Protein AF-A0A923CUV7-F1 (afdb_monomer_lite)

Secondary structure (DSSP, 8-state):
--------HHHHHT-------TTSSS---SS-EEEEE--SSGGGS-HHHHHHHHHHHHHHEEEEEEEE--TT----TTT--SEEEETTEEE----

Structure (mmCIF, N/CA/C/O backbone):
data_AF-A0A923CUV7-F1
#
_entry.id   AF-A0A923CUV7-F1
#
loop_
_atom_site.group_PDB
_atom_site.id
_atom_site.type_symbol
_atom_site.label_atom_id
_atom_site.label_alt_id
_atom_site.label_comp_id
_atom_site.label_asym_id
_atom_site.label_entity_id
_atom_site.label_seq_id
_atom_site.pdbx_PDB_ins_code
_atom_site.Cartn_x
_atom_site.Cartn_y
_atom_site.Cartn_z
_atom_site.occupancy
_atom_site.B_iso_or_equiv
_atom_site.auth_seq_id
_atom_site.auth_comp_id
_atom_site.auth_asym_id
_atom_site.auth_atom_id
_atom_site.pdbx_PDB_model_num
ATOM 1 N N . GLN A 1 1 ? -17.829 30.585 17.420 1.00 51.28 1 GLN A N 1
ATOM 2 C CA . GLN A 1 1 ? -17.185 29.559 18.268 1.00 51.28 1 GLN A CA 1
ATOM 3 C C . GLN A 1 1 ? -17.859 28.237 17.949 1.00 51.28 1 GLN A C 1
ATOM 5 O O . GLN A 1 1 ? -19.054 28.152 18.201 1.00 51.28 1 GLN A O 1
ATOM 10 N N . GLY A 1 2 ? -17.150 27.269 17.354 1.00 62.84 2 GLY A N 1
ATOM 11 C CA . GLY A 1 2 ? -17.714 25.929 17.130 1.00 62.84 2 GLY A CA 1
ATOM 12 C C . GLY A 1 2 ? -17.212 25.125 15.923 1.00 62.84 2 GLY A C 1
ATOM 13 O O . GLY A 1 2 ? -18.011 24.377 15.381 1.00 62.84 2 GLY A O 1
ATOM 14 N N . ASP A 1 3 ? -15.944 25.235 15.509 1.00 80.12 3 ASP A N 1
ATOM 15 C CA . ASP A 1 3 ? -15.428 24.504 14.330 1.00 80.12 3 ASP A CA 1
ATOM 16 C C . ASP A 1 3 ? -14.434 23.383 14.682 1.00 80.12 3 ASP A C 1
ATOM 18 O O . ASP A 1 3 ? -13.557 23.041 13.889 1.00 80.12 3 ASP A O 1
ATOM 22 N N . GLU A 1 4 ? -14.546 22.792 15.872 1.00 88.88 4 GLU A N 1
ATOM 23 C CA . GLU A 1 4 ? -13.733 21.626 16.227 1.00 88.88 4 GLU A CA 1
ATOM 24 C C . GLU A 1 4 ? -14.531 20.338 16.049 1.00 88.88 4 GLU A C 1
ATOM 26 O O . GLU A 1 4 ? -15.559 20.110 16.686 1.00 88.88 4 GLU A O 1
ATOM 31 N N . TRP A 1 5 ? -14.022 19.480 15.170 1.00 92.69 5 TRP A N 1
ATOM 32 C CA . TRP A 1 5 ? -14.573 18.162 14.900 1.00 92.69 5 TRP A CA 1
ATOM 33 C C . TRP A 1 5 ? -13.643 17.099 15.460 1.00 92.69 5 TRP A C 1
ATOM 35 O O . TRP A 1 5 ? -12.422 17.180 15.328 1.00 92.69 5 TRP A O 1
ATOM 45 N N . VAL A 1 6 ? -14.230 16.050 16.026 1.00 95.50 6 VAL A N 1
ATOM 46 C CA . VAL A 1 6 ? -13.494 14.868 16.460 1.00 95.50 6 VAL A CA 1
ATOM 47 C C . VAL A 1 6 ? -14.062 13.632 15.776 1.00 95.50 6 VAL A C 1
ATOM 49 O O . VAL A 1 6 ? -15.273 13.477 15.623 1.00 95.50 6 VAL A O 1
ATOM 52 N N . VAL A 1 7 ? -13.178 12.727 15.359 1.00 96.38 7 VAL A N 1
ATOM 53 C CA . VAL A 1 7 ? -13.584 11.419 14.832 1.00 96.38 7 VAL A CA 1
ATOM 54 C C . VAL A 1 7 ? -14.283 10.623 15.939 1.00 96.38 7 VAL A C 1
ATOM 56 O O . VAL A 1 7 ? -13.831 10.624 17.084 1.00 96.38 7 VAL A O 1
ATOM 59 N N . SER A 1 8 ? -15.362 9.911 15.604 1.00 97.69 8 SER A N 1
ATOM 60 C CA . SER A 1 8 ? -16.080 9.056 16.559 1.00 97.69 8 SER A CA 1
ATOM 61 C C . SER A 1 8 ? -15.178 7.960 17.132 1.00 97.69 8 SER A C 1
ATOM 63 O O . SER A 1 8 ? -14.404 7.352 16.386 1.00 97.69 8 SER A O 1
ATOM 65 N N . ASP A 1 9 ? -15.352 7.618 18.406 1.00 97.62 9 ASP A N 1
ATOM 66 C CA . ASP A 1 9 ? -14.540 6.578 19.050 1.00 97.62 9 ASP A CA 1
ATOM 67 C C . ASP A 1 9 ? -14.737 5.196 18.420 1.00 97.62 9 ASP A C 1
ATOM 69 O O . ASP A 1 9 ? -13.778 4.437 18.309 1.00 97.62 9 ASP A O 1
ATOM 73 N N . ARG A 1 10 ? -15.933 4.913 17.879 1.00 98.19 10 ARG A N 1
ATOM 74 C CA . ARG A 1 10 ? -16.185 3.704 17.081 1.00 98.19 10 ARG A CA 1
ATOM 75 C C . ARG A 1 10 ? -15.167 3.550 15.948 1.00 98.19 10 ARG A C 1
ATOM 77 O O . ARG A 1 10 ? -14.588 2.488 15.808 1.00 98.19 10 ARG A O 1
ATOM 84 N N . LEU A 1 11 ? -14.930 4.607 15.167 1.00 97.50 11 LEU A N 1
ATOM 85 C CA . LEU A 1 11 ? -13.962 4.573 14.063 1.00 97.50 11 LEU A CA 1
ATOM 86 C C . LEU A 1 11 ? -12.517 4.519 14.560 1.00 97.50 11 LEU A C 1
ATOM 88 O O . LEU A 1 11 ? -11.704 3.813 13.974 1.00 97.50 11 LEU A O 1
ATOM 92 N N . LYS A 1 12 ? -12.186 5.242 15.637 1.00 97.19 12 LYS A N 1
ATOM 93 C CA . LYS A 1 12 ? -10.833 5.203 16.212 1.00 97.19 12 LYS A CA 1
ATOM 94 C C . LYS A 1 12 ? -10.459 3.794 16.678 1.00 97.19 12 LYS A C 1
ATOM 96 O O . LYS A 1 12 ? -9.322 3.389 16.476 1.00 97.19 12 LYS A O 1
ATOM 101 N N . ASN A 1 13 ? -11.407 3.051 17.249 1.00 97.62 13 ASN A N 1
ATOM 102 C CA . ASN A 1 13 ? -11.178 1.695 17.753 1.00 97.62 13 ASN A CA 1
ATOM 103 C C . ASN A 1 13 ? -10.902 0.665 16.642 1.00 97.62 13 ASN A C 1
ATOM 105 O O . ASN A 1 13 ? -10.258 -0.345 16.910 1.00 97.62 13 ASN A O 1
ATOM 109 N N . GLU A 1 14 ? -11.310 0.941 15.400 1.00 97.81 14 GLU A N 1
ATOM 110 C CA . GLU A 1 14 ? -10.975 0.116 14.228 1.00 97.81 14 GLU A CA 1
ATOM 111 C C . GLU A 1 14 ? -9.564 0.406 13.677 1.00 97.81 14 GLU A C 1
ATOM 113 O O . GLU A 1 14 ? -9.076 -0.292 12.788 1.00 97.81 14 GLU A O 1
ATOM 118 N N . ILE A 1 15 ? -8.879 1.443 14.182 1.00 96.31 15 ILE A N 1
ATOM 119 C CA . ILE A 1 15 ? -7.594 1.913 13.655 1.00 96.31 15 ILE A CA 1
ATOM 120 C C . ILE A 1 15 ? -6.489 1.676 14.680 1.00 96.31 15 ILE A C 1
ATOM 122 O O . ILE A 1 15 ? -6.462 2.247 15.767 1.00 96.31 15 ILE A O 1
ATOM 126 N N . THR A 1 16 ? -5.489 0.886 14.295 1.00 95.56 16 THR A N 1
ATOM 127 C CA . THR A 1 16 ? -4.267 0.724 15.089 1.00 95.56 16 THR A CA 1
ATOM 128 C C . THR A 1 16 ? -3.135 1.561 14.502 1.00 95.56 16 THR A C 1
ATOM 130 O O . THR A 1 16 ? -2.624 1.261 13.424 1.00 95.56 16 THR A O 1
ATOM 133 N N . PHE A 1 17 ? -2.673 2.565 15.248 1.00 96.31 17 PHE A N 1
ATOM 134 C CA . PHE A 1 17 ? -1.484 3.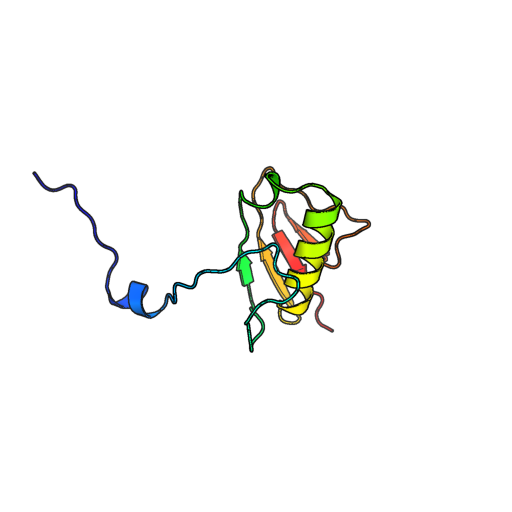337 14.888 1.00 96.31 17 PHE A CA 1
ATOM 135 C C . PHE A 1 17 ? -0.207 2.645 15.377 1.00 96.31 17 PHE A C 1
ATOM 137 O O . PHE A 1 17 ? -0.078 2.252 16.543 1.00 96.31 17 PHE A O 1
ATOM 144 N N . ARG A 1 18 ? 0.768 2.505 14.476 1.00 94.88 18 ARG A N 1
ATOM 145 C CA . ARG A 1 18 ? 2.104 1.970 14.763 1.00 94.88 18 ARG A CA 1
ATOM 146 C C . ARG A 1 18 ? 3.154 2.777 14.017 1.00 94.88 18 ARG A C 1
ATOM 148 O O . ARG A 1 18 ? 2.931 3.211 12.891 1.00 94.88 18 ARG A O 1
ATOM 155 N N . ARG A 1 19 ? 4.327 2.927 14.633 1.00 95.12 19 ARG A N 1
ATOM 156 C CA . ARG A 1 19 ? 5.500 3.483 13.960 1.00 95.12 19 ARG A CA 1
ATOM 157 C C . ARG A 1 19 ? 6.142 2.400 13.097 1.00 95.12 19 ARG A C 1
ATOM 159 O O . ARG A 1 19 ? 6.505 1.346 13.613 1.00 95.12 19 ARG A O 1
ATOM 166 N N . LEU A 1 20 ? 6.323 2.688 11.815 1.00 95.00 20 LEU A N 1
ATOM 167 C CA . LEU A 1 20 ? 6.997 1.815 10.860 1.00 95.00 20 LEU A CA 1
ATOM 168 C C . LEU A 1 20 ? 7.925 2.650 9.981 1.00 95.00 20 LEU A C 1
ATOM 170 O O . LEU A 1 20 ? 7.499 3.662 9.432 1.00 95.00 20 LEU A O 1
ATOM 174 N N . ASN A 1 21 ? 9.172 2.209 9.821 1.00 95.50 21 ASN A N 1
ATOM 175 C CA . ASN A 1 21 ? 10.057 2.740 8.792 1.00 95.50 21 ASN A CA 1
ATOM 176 C C . ASN A 1 21 ? 9.953 1.853 7.544 1.00 95.50 21 ASN A C 1
ATOM 178 O O . ASN A 1 21 ? 10.266 0.663 7.602 1.00 95.50 21 ASN A O 1
ATOM 182 N N . LEU A 1 22 ? 9.528 2.431 6.418 1.00 96.12 22 LEU A N 1
ATOM 183 C CA . LEU A 1 22 ? 9.364 1.719 5.144 1.00 96.12 22 LEU A CA 1
ATOM 184 C C . LEU A 1 22 ? 10.694 1.208 4.566 1.00 96.12 22 LEU A C 1
ATOM 186 O O . LEU A 1 22 ? 10.691 0.284 3.751 1.00 96.12 22 LEU A O 1
ATOM 190 N N . MET A 1 23 ? 11.820 1.764 5.021 1.00 93.62 23 MET A N 1
ATOM 191 C CA . MET A 1 23 ? 13.173 1.358 4.629 1.00 93.62 23 MET A CA 1
ATOM 192 C C . MET A 1 23 ? 13.668 0.106 5.353 1.00 93.62 23 MET A C 1
ATOM 194 O O . MET A 1 23 ? 14.691 -0.458 4.968 1.00 93.62 23 MET A O 1
ATOM 198 N N . ASN A 1 24 ? 12.960 -0.357 6.387 1.00 94.31 24 ASN A N 1
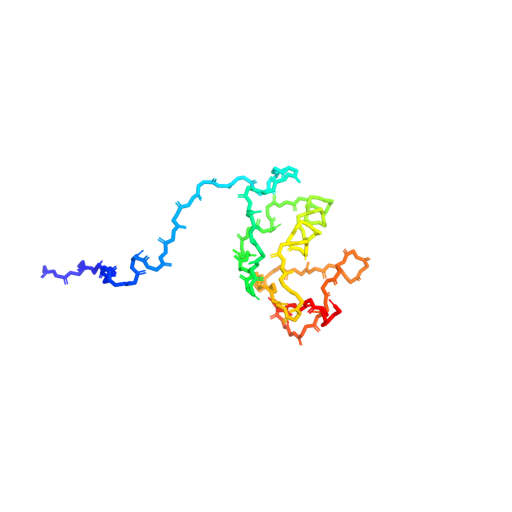ATOM 199 C CA . ASN A 1 24 ? 13.334 -1.587 7.069 1.00 94.31 24 ASN A CA 1
ATOM 200 C C . ASN A 1 24 ? 13.248 -2.778 6.103 1.00 94.31 24 ASN A C 1
ATOM 202 O O . ASN A 1 24 ? 12.286 -2.919 5.344 1.00 94.31 24 ASN A O 1
ATOM 206 N N . GLN A 1 25 ? 14.247 -3.664 6.165 1.00 90.12 25 GLN A N 1
ATOM 207 C CA . GLN A 1 25 ? 14.309 -4.856 5.312 1.00 90.12 25 GLN A CA 1
ATOM 208 C C . GLN A 1 25 ? 13.157 -5.835 5.584 1.00 90.12 25 GLN A C 1
ATOM 210 O O . GLN A 1 25 ? 12.715 -6.539 4.675 1.00 90.12 25 GLN A O 1
ATOM 215 N N . SER A 1 26 ? 12.645 -5.852 6.815 1.00 91.25 26 SER A N 1
ATOM 216 C CA . SER A 1 26 ? 11.487 -6.638 7.227 1.00 91.25 26 SER A CA 1
ATOM 217 C C . SER A 1 26 ? 10.431 -5.749 7.877 1.00 91.25 26 SER A C 1
ATOM 219 O O . SER A 1 26 ? 10.737 -4.783 8.584 1.00 91.25 26 SER A O 1
ATOM 221 N N . PHE A 1 27 ? 9.164 -6.083 7.634 1.00 94.56 27 PHE A N 1
ATOM 222 C CA . PHE A 1 27 ? 8.044 -5.460 8.325 1.00 94.56 27 PHE A CA 1
ATOM 223 C C . PHE A 1 27 ? 7.578 -6.358 9.474 1.00 94.56 27 PHE A C 1
ATOM 225 O O . PHE A 1 27 ? 7.544 -7.578 9.318 1.00 94.56 27 PHE A O 1
ATOM 232 N N . PRO A 1 28 ? 7.194 -5.789 10.628 1.00 92.81 28 PRO A N 1
ATOM 233 C CA . PRO A 1 28 ? 6.792 -6.549 11.810 1.00 92.81 28 PRO A CA 1
ATOM 234 C C . PRO A 1 28 ? 5.336 -7.047 11.711 1.00 92.81 28 PRO A C 1
ATOM 236 O O . PRO A 1 28 ? 4.609 -7.072 12.704 1.00 92.81 28 PRO A O 1
ATOM 239 N N . PHE A 1 29 ? 4.873 -7.396 10.510 1.00 92.25 29 PHE A N 1
ATOM 240 C CA . PHE A 1 29 ? 3.504 -7.831 10.265 1.00 92.25 29 PHE A CA 1
ATOM 241 C C . PHE A 1 29 ? 3.429 -9.356 10.280 1.00 92.25 29 PHE A C 1
ATOM 243 O O . PHE A 1 29 ? 4.166 -10.032 9.571 1.00 92.25 29 PHE A O 1
ATOM 250 N N . LYS A 1 30 ? 2.520 -9.906 11.091 1.00 88.75 30 LYS A N 1
ATOM 251 C CA . LYS A 1 30 ? 2.268 -11.357 11.138 1.00 88.75 30 LYS A CA 1
ATOM 252 C C . LYS A 1 30 ? 1.260 -11.821 10.087 1.00 88.75 30 LYS A C 1
ATOM 254 O O . LYS A 1 30 ? 1.247 -12.992 9.733 1.00 88.75 30 LYS A O 1
ATOM 259 N N . LYS A 1 31 ? 0.382 -10.919 9.649 1.00 93.00 31 LYS A N 1
ATOM 260 C CA . LYS A 1 31 ? -0.677 -11.179 8.671 1.00 93.00 31 LYS A CA 1
ATOM 261 C C . LYS A 1 31 ? -0.428 -10.355 7.414 1.00 93.00 31 LYS A C 1
ATOM 263 O O . LYS A 1 31 ? 0.229 -9.316 7.473 1.00 93.00 31 LYS A O 1
ATOM 268 N N . GLN A 1 32 ? -0.971 -10.837 6.306 1.00 96.69 32 GLN A N 1
ATOM 269 C CA . GLN A 1 32 ? -1.073 -10.077 5.068 1.00 96.69 32 GLN A CA 1
ATOM 270 C C . GLN A 1 32 ? -2.269 -9.115 5.125 1.00 96.69 32 GLN A C 1
ATOM 272 O O . GLN A 1 32 ? -3.116 -9.215 6.014 1.00 96.69 32 GLN A O 1
ATOM 277 N N . PHE A 1 33 ? -2.315 -8.191 4.172 1.00 98.06 33 PHE A N 1
ATOM 278 C CA . PHE A 1 33 ? -3.361 -7.193 4.008 1.00 98.06 33 PHE A CA 1
ATOM 279 C C . PHE A 1 33 ? -4.094 -7.403 2.687 1.00 98.06 33 PHE A C 1
ATOM 281 O O . PHE A 1 33 ? -3.457 -7.624 1.655 1.00 98.06 33 PHE A O 1
ATOM 288 N N . ASP A 1 34 ? -5.414 -7.242 2.715 1.00 98.38 34 ASP A N 1
ATOM 289 C CA . ASP A 1 34 ? -6.240 -7.224 1.504 1.00 98.38 34 ASP A CA 1
ATOM 290 C C . ASP A 1 34 ? -6.018 -5.953 0.685 1.00 98.38 34 ASP A C 1
ATOM 292 O O . ASP A 1 34 ? -6.075 -5.971 -0.544 1.00 98.38 34 ASP A O 1
ATOM 296 N N . ILE A 1 35 ? -5.727 -4.840 1.365 1.00 98.31 35 ILE A N 1
ATOM 297 C CA . ILE A 1 35 ? -5.420 -3.553 0.744 1.00 98.31 35 ILE A CA 1
ATOM 298 C C . ILE A 1 35 ? -4.228 -2.922 1.460 1.00 98.31 35 ILE A C 1
ATOM 300 O O . ILE A 1 35 ? -4.242 -2.732 2.676 1.00 98.31 35 ILE A O 1
ATOM 304 N N . ILE A 1 36 ? -3.216 -2.535 0.687 1.00 98.31 36 ILE A N 1
ATOM 305 C CA . ILE A 1 36 ? -2.133 -1.655 1.126 1.00 98.31 36 ILE A CA 1
ATOM 306 C C . ILE A 1 36 ? -2.317 -0.306 0.432 1.00 98.31 36 ILE A C 1
ATOM 308 O O . ILE A 1 36 ? -2.376 -0.233 -0.792 1.00 98.31 36 ILE A O 1
ATOM 312 N N . SER A 1 37 ? -2.379 0.778 1.205 1.00 98.12 37 SER A N 1
ATOM 313 C CA . SER A 1 37 ? -2.424 2.146 0.677 1.00 98.12 37 SER A CA 1
ATOM 314 C C . SER A 1 37 ? -1.151 2.891 1.067 1.00 98.12 37 SER A C 1
ATOM 316 O O . SER A 1 37 ? -0.951 3.214 2.237 1.00 98.12 37 SER A O 1
ATOM 318 N N . CYS A 1 38 ? -0.297 3.181 0.086 1.00 97.44 38 CYS A N 1
ATOM 319 C CA . CYS A 1 38 ? 0.946 3.933 0.254 1.00 97.44 38 CYS A CA 1
ATOM 320 C C . CYS A 1 38 ? 0.980 5.063 -0.782 1.00 97.44 38 CYS A C 1
ATOM 322 O O . CYS A 1 38 ? 1.582 4.931 -1.843 1.00 97.44 38 CYS A O 1
ATOM 324 N N . ARG A 1 39 ? 0.252 6.149 -0.498 1.00 97.75 39 ARG A N 1
ATOM 325 C CA . ARG A 1 39 ? 0.036 7.262 -1.432 1.00 97.75 39 ARG A CA 1
A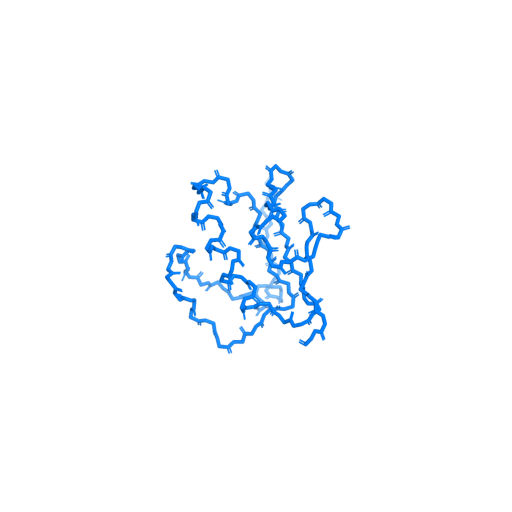TOM 326 C C . ARG A 1 39 ? 0.871 8.472 -1.040 1.00 97.75 39 ARG A C 1
ATOM 328 O O . ARG A 1 39 ? 0.858 8.844 0.129 1.00 97.75 39 ARG A O 1
ATOM 335 N N . ASN A 1 40 ? 1.510 9.111 -2.020 1.00 96.12 40 ASN A N 1
ATOM 336 C CA . ASN A 1 40 ? 2.285 10.349 -1.841 1.00 96.12 40 ASN A CA 1
ATOM 337 C C . ASN A 1 40 ? 3.507 10.184 -0.920 1.00 96.12 40 ASN A C 1
ATOM 339 O O . ASN A 1 40 ? 3.910 11.125 -0.244 1.00 96.12 40 ASN A O 1
ATOM 343 N N . VAL A 1 41 ? 4.085 8.983 -0.889 1.00 95.69 41 VAL A N 1
ATOM 344 C CA . VAL A 1 41 ? 5.248 8.644 -0.052 1.00 95.69 41 VAL A CA 1
ATOM 345 C C . VAL A 1 41 ? 6.383 8.082 -0.898 1.00 95.69 41 VAL A C 1
ATOM 347 O O . VAL A 1 41 ? 7.546 8.391 -0.658 1.00 95.69 41 VAL A O 1
ATOM 350 N N . MET A 1 42 ? 6.080 7.280 -1.920 1.00 94.31 42 MET A N 1
ATOM 351 C CA . MET A 1 42 ? 7.125 6.630 -2.710 1.00 94.31 42 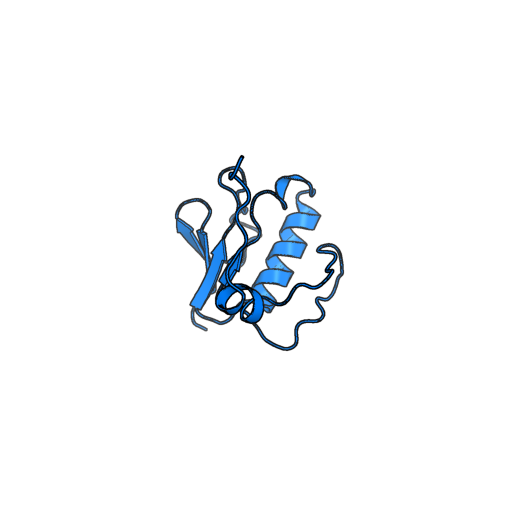MET A CA 1
ATOM 352 C C . MET A 1 42 ? 7.886 7.608 -3.607 1.00 94.31 42 MET A C 1
ATOM 354 O O . MET A 1 42 ? 8.995 7.289 -4.024 1.00 94.31 42 MET A O 1
ATOM 358 N N . ILE A 1 43 ? 7.334 8.799 -3.866 1.00 94.38 43 ILE A N 1
ATOM 359 C CA . ILE A 1 43 ? 8.012 9.884 -4.597 1.00 94.38 43 ILE A CA 1
ATOM 360 C C . ILE A 1 43 ? 9.299 10.386 -3.925 1.00 94.38 43 ILE A C 1
ATOM 362 O O . ILE A 1 43 ? 10.111 11.020 -4.588 1.00 94.38 43 ILE A O 1
ATOM 366 N N . TYR A 1 44 ? 9.494 10.115 -2.631 1.00 94.31 44 TYR A N 1
ATOM 367 C CA . TYR A 1 44 ? 10.689 10.535 -1.890 1.00 94.31 44 TYR A CA 1
ATOM 368 C C . TYR A 1 44 ? 11.848 9.534 -1.979 1.00 94.31 44 TYR A C 1
ATOM 370 O O . TYR A 1 44 ? 12.920 9.789 -1.437 1.00 94.31 44 TYR A O 1
ATOM 378 N N . PHE A 1 45 ? 11.639 8.387 -2.625 1.00 94.38 45 PHE A N 1
ATOM 379 C CA . PHE A 1 45 ? 12.622 7.315 -2.716 1.00 94.38 45 PHE A CA 1
ATOM 380 C C . PHE A 1 45 ? 13.197 7.199 -4.128 1.00 94.38 45 PHE A C 1
ATOM 382 O O . PHE A 1 45 ? 12.500 7.426 -5.119 1.00 94.38 45 PHE A O 1
ATOM 389 N N . ASP A 1 46 ? 14.462 6.793 -4.221 1.00 94.12 46 ASP A N 1
ATOM 390 C CA . ASP A 1 46 ? 15.071 6.444 -5.501 1.00 94.12 46 ASP A CA 1
ATOM 391 C C . ASP A 1 46 ? 14.445 5.171 -6.098 1.00 94.12 46 ASP A C 1
ATOM 393 O O . ASP A 1 46 ? 13.729 4.414 -5.435 1.00 94.12 46 ASP A O 1
ATOM 397 N N . GLN A 1 47 ? 14.687 4.941 -7.389 1.00 93.12 47 GLN A N 1
ATOM 398 C CA . GLN A 1 47 ? 14.076 3.820 -8.101 1.00 93.12 47 GLN A CA 1
ATOM 399 C C . GLN A 1 47 ? 14.397 2.450 -7.461 1.00 93.12 47 GLN A C 1
ATOM 401 O O . GLN A 1 47 ? 13.447 1.711 -7.194 1.00 93.12 47 GLN A O 1
ATOM 406 N N . PRO A 1 48 ? 15.661 2.123 -7.108 1.00 93.50 48 PRO A N 1
ATOM 407 C CA . PRO A 1 48 ? 15.977 0.856 -6.444 1.00 93.50 48 PRO A CA 1
ATOM 408 C C . PRO A 1 48 ? 15.239 0.664 -5.112 1.00 93.50 48 PRO A C 1
ATOM 410 O O . PRO A 1 48 ? 14.740 -0.426 -4.821 1.00 93.50 48 PRO A O 1
ATOM 413 N N . THR A 1 49 ? 15.117 1.724 -4.306 1.00 94.19 49 THR A N 1
ATOM 414 C CA . THR A 1 49 ? 14.376 1.682 -3.041 1.00 94.19 49 THR A CA 1
ATOM 415 C C . THR A 1 49 ? 12.894 1.428 -3.272 1.00 94.19 49 THR A C 1
ATOM 417 O O . THR A 1 49 ? 12.293 0.619 -2.558 1.00 94.19 49 THR A O 1
ATOM 420 N N . ARG A 1 50 ? 12.298 2.098 -4.265 1.00 94.31 50 ARG A N 1
ATOM 421 C CA . ARG A 1 50 ? 10.887 1.918 -4.628 1.00 94.31 50 ARG A CA 1
ATOM 422 C C . ARG A 1 50 ? 10.611 0.482 -5.060 1.00 94.31 50 ARG A C 1
ATOM 424 O O . ARG A 1 50 ? 9.676 -0.121 -4.542 1.00 94.31 50 ARG A O 1
ATOM 431 N N . ASP A 1 51 ? 11.449 -0.092 -5.918 1.00 93.94 51 ASP A N 1
ATOM 432 C CA . ASP A 1 51 ? 11.292 -1.473 -6.396 1.00 93.94 51 ASP A CA 1
ATOM 433 C C . ASP A 1 51 ? 11.397 -2.492 -5.249 1.00 93.94 51 ASP A C 1
ATOM 435 O O . ASP A 1 51 ? 10.568 -3.401 -5.108 1.00 93.94 51 ASP A O 1
ATOM 439 N N . ALA A 1 52 ? 12.369 -2.296 -4.353 1.00 94.44 52 ALA A N 1
ATOM 440 C CA . ALA A 1 52 ? 12.519 -3.126 -3.163 1.00 94.44 52 ALA A CA 1
ATOM 441 C C . ALA A 1 52 ? 11.319 -2.990 -2.208 1.00 94.44 52 ALA A C 1
ATOM 443 O O . ALA A 1 52 ? 10.880 -3.980 -1.614 1.00 94.44 52 ALA A O 1
ATOM 444 N N . LEU A 1 53 ? 10.778 -1.778 -2.049 1.00 96.00 53 LEU A N 1
ATOM 445 C CA . LEU A 1 53 ? 9.607 -1.508 -1.218 1.00 96.00 53 LEU A CA 1
ATOM 446 C C . LEU A 1 53 ? 8.346 -2.172 -1.783 1.00 96.00 53 LEU A C 1
ATOM 448 O O . LEU A 1 53 ? 7.643 -2.860 -1.043 1.00 96.00 53 LEU A O 1
ATOM 452 N N . VAL A 1 54 ? 8.100 -2.045 -3.087 1.00 96.19 54 VAL A N 1
ATOM 453 C CA . VAL A 1 54 ? 6.979 -2.704 -3.777 1.00 96.19 54 VAL A CA 1
ATOM 454 C C . VAL A 1 54 ? 7.073 -4.222 -3.631 1.00 96.19 54 VAL A C 1
ATOM 456 O O . VAL A 1 54 ? 6.081 -4.873 -3.310 1.00 96.19 54 VAL A O 1
ATOM 459 N N . SER A 1 55 ? 8.273 -4.791 -3.760 1.00 95.00 55 SER A N 1
ATOM 460 C CA . SER A 1 55 ? 8.500 -6.224 -3.532 1.00 95.00 55 SER A CA 1
ATOM 461 C C . SER A 1 55 ? 8.163 -6.651 -2.096 1.00 95.00 55 SER A C 1
ATOM 463 O O . SER A 1 55 ? 7.605 -7.728 -1.876 1.00 95.00 55 SER A O 1
ATOM 465 N N . ARG A 1 56 ? 8.466 -5.812 -1.093 1.00 95.88 56 ARG A N 1
ATOM 466 C CA . ARG A 1 56 ? 8.061 -6.062 0.302 1.00 95.88 56 ARG A CA 1
ATOM 467 C C . ARG A 1 56 ? 6.550 -5.954 0.482 1.00 95.88 56 ARG A C 1
ATOM 469 O O . ARG A 1 56 ? 5.991 -6.805 1.174 1.00 95.88 56 ARG A O 1
ATOM 476 N N . PHE A 1 57 ? 5.891 -4.971 -0.132 1.00 97.06 57 PHE A N 1
ATOM 477 C CA . PHE A 1 57 ? 4.428 -4.879 -0.121 1.00 97.06 57 PHE A CA 1
ATOM 478 C C . PHE A 1 57 ? 3.792 -6.128 -0.726 1.00 97.06 57 PHE A C 1
ATOM 480 O O . PHE A 1 57 ? 2.935 -6.723 -0.083 1.00 97.06 57 PHE A O 1
ATOM 487 N N . TYR A 1 58 ? 4.294 -6.616 -1.861 1.00 96.62 58 TYR A N 1
ATOM 488 C CA . TYR A 1 58 ? 3.749 -7.794 -2.538 1.00 96.62 58 TYR A CA 1
ATOM 489 C C . TYR A 1 58 ? 3.750 -9.053 -1.658 1.00 96.62 58 TYR A C 1
ATOM 491 O O . TYR A 1 58 ? 2.791 -9.831 -1.655 1.00 96.62 58 TYR A O 1
ATOM 499 N N . LYS A 1 59 ? 4.799 -9.239 -0.846 1.00 95.44 59 LYS A N 1
ATOM 500 C CA . LYS A 1 59 ? 4.875 -10.329 0.146 1.00 95.44 59 LYS A CA 1
ATOM 501 C C . LYS A 1 59 ? 3.819 -10.202 1.251 1.00 95.44 59 LYS A C 1
ATOM 503 O O . LYS A 1 59 ? 3.364 -11.217 1.776 1.00 95.44 59 LYS A O 1
ATOM 508 N N . HIS A 1 60 ? 3.429 -8.974 1.584 1.00 97.19 60 HIS A N 1
ATOM 509 C CA . HIS A 1 60 ? 2.445 -8.659 2.619 1.00 97.19 60 HIS A CA 1
ATOM 510 C C . HIS A 1 60 ? 1.034 -8.419 2.071 1.00 97.19 60 HIS A C 1
ATOM 512 O O . HIS A 1 60 ? 0.138 -8.147 2.861 1.00 97.19 60 HIS A O 1
ATOM 518 N N . THR A 1 61 ? 0.806 -8.532 0.764 1.00 98.12 61 THR A N 1
ATOM 519 C CA . THR A 1 61 ? -0.538 -8.503 0.172 1.00 98.12 61 THR A CA 1
ATOM 520 C C . THR A 1 61 ? -1.072 -9.925 0.026 1.00 98.12 61 THR A C 1
ATOM 522 O O . THR A 1 61 ? -0.328 -10.825 -0.379 1.00 98.12 61 THR A O 1
ATOM 525 N N . THR A 1 62 ? -2.342 -10.139 0.360 1.00 98.12 62 THR A N 1
ATOM 526 C CA . THR A 1 62 ? -3.033 -11.417 0.121 1.00 98.12 62 THR A CA 1
ATOM 527 C C . THR A 1 62 ? -3.172 -11.692 -1.385 1.00 98.12 62 THR A C 1
ATOM 529 O O . THR A 1 62 ? -3.148 -10.746 -2.179 1.00 98.12 62 THR A O 1
ATOM 532 N N . PRO A 1 63 ? -3.280 -12.959 -1.828 1.00 97.75 63 PRO A N 1
ATOM 533 C CA . PRO A 1 63 ? -3.710 -13.266 -3.193 1.00 97.75 63 PRO A CA 1
ATOM 534 C C . PRO A 1 63 ? -5.021 -12.540 -3.523 1.00 97.75 63 PRO A C 1
ATOM 536 O O . PRO A 1 63 ? -5.919 -12.462 -2.685 1.00 97.75 63 PRO A O 1
ATOM 539 N N . GLY A 1 64 ? -5.096 -11.929 -4.704 1.00 98.06 64 GLY A N 1
ATOM 540 C CA . GLY A 1 64 ? -6.231 -11.102 -5.119 1.00 98.06 64 GLY A CA 1
ATOM 541 C C . GLY A 1 64 ? -6.310 -9.702 -4.486 1.00 98.06 64 GLY A C 1
ATOM 542 O O . GLY A 1 64 ? -7.158 -8.909 -4.911 1.00 98.06 64 GLY A O 1
ATOM 543 N N . GLY A 1 65 ? -5.450 -9.384 -3.510 1.00 98.38 65 GLY A N 1
ATOM 544 C CA . GLY A 1 65 ? -5.405 -8.101 -2.806 1.00 98.38 65 GLY A CA 1
ATOM 545 C C . GLY A 1 65 ? -4.791 -6.957 -3.623 1.00 98.38 65 GLY A C 1
ATOM 546 O O . GLY A 1 65 ? -4.224 -7.158 -4.698 1.00 98.38 65 GLY A O 1
ATOM 547 N N . TYR A 1 66 ? -4.885 -5.731 -3.103 1.00 98.50 66 TYR A N 1
ATOM 548 C CA . TYR A 1 66 ? -4.593 -4.505 -3.853 1.00 98.50 66 TYR A CA 1
ATOM 549 C C . TYR A 1 66 ? 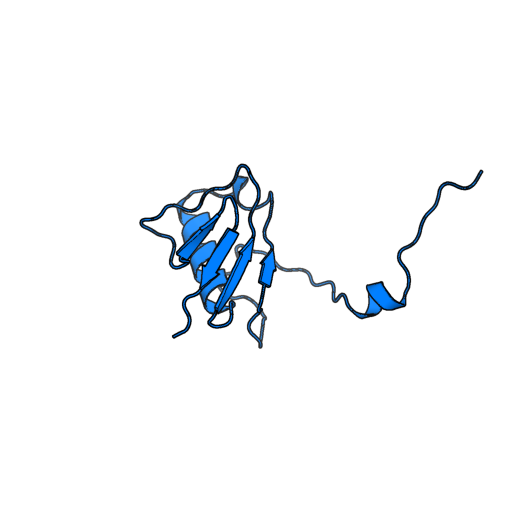-3.510 -3.625 -3.226 1.00 98.50 66 TYR A C 1
ATOM 551 O O . TYR A 1 66 ? -3.373 -3.526 -2.005 1.00 98.50 66 TYR A O 1
ATOM 559 N N . LEU A 1 67 ? -2.787 -2.912 -4.091 1.00 98.44 67 LEU A N 1
ATOM 560 C CA . LEU A 1 67 ? -1.889 -1.816 -3.744 1.00 98.44 67 LEU A CA 1
ATOM 561 C C . LEU A 1 67 ? -2.398 -0.514 -4.375 1.00 98.44 67 LEU A C 1
ATOM 563 O O . LEU A 1 67 ? -2.522 -0.410 -5.598 1.00 98.44 67 LEU A O 1
ATOM 567 N N . PHE A 1 68 ? -2.665 0.488 -3.537 1.00 98.38 68 PHE A N 1
ATOM 568 C CA . PHE A 1 68 ? -3.051 1.837 -3.951 1.00 98.38 68 PHE A CA 1
ATOM 569 C C . PHE A 1 68 ? -1.908 2.821 -3.713 1.00 98.38 68 PHE A C 1
ATOM 571 O O . PHE A 1 68 ? -1.333 2.871 -2.622 1.00 98.38 68 PHE A O 1
ATOM 578 N N . ILE A 1 69 ? -1.623 3.638 -4.724 1.00 97.56 69 ILE A N 1
ATOM 579 C CA . ILE A 1 69 ? -0.536 4.623 -4.709 1.00 97.56 69 ILE A CA 1
ATOM 580 C C . ILE A 1 69 ? -1.073 6.033 -5.023 1.00 97.56 69 ILE A C 1
ATOM 582 O O . ILE A 1 69 ? -2.280 6.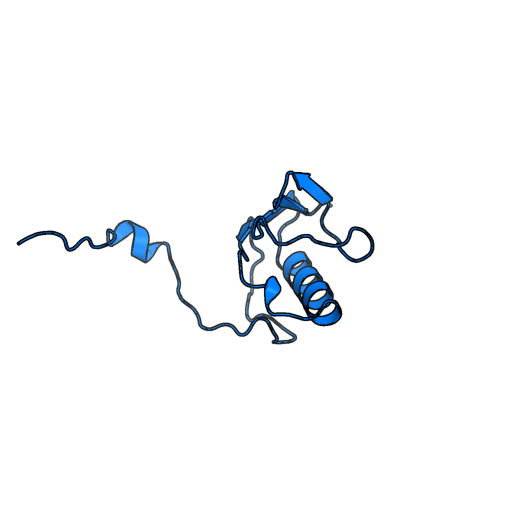257 -5.176 1.00 97.56 69 ILE A O 1
ATOM 586 N N . GLY A 1 70 ? -0.207 7.039 -5.010 1.00 95.88 70 GLY A N 1
ATOM 587 C CA . GLY A 1 70 ? -0.530 8.413 -5.393 1.00 95.88 70 GLY A CA 1
ATOM 588 C C . GLY A 1 70 ? -0.691 8.562 -6.909 1.00 95.88 70 GLY A C 1
ATOM 589 O O . GLY A 1 70 ? -0.098 7.819 -7.679 1.00 95.88 70 GLY A O 1
ATOM 590 N N . HIS A 1 71 ? -1.460 9.556 -7.364 1.00 92.38 71 HIS A N 1
ATOM 591 C CA . HIS A 1 71 ? -1.685 9.785 -8.805 1.00 92.38 71 HIS A CA 1
ATOM 592 C C . HIS A 1 71 ? -0.412 10.165 -9.576 1.00 92.38 71 HIS A C 1
ATOM 594 O O . HIS A 1 71 ? -0.303 9.866 -10.758 1.00 92.38 71 HIS A O 1
ATOM 600 N N . SER A 1 72 ? 0.546 10.805 -8.905 1.00 89.81 72 SER A N 1
ATOM 601 C CA . SER A 1 72 ? 1.858 11.142 -9.473 1.00 89.81 72 SER A CA 1
ATOM 602 C C . SER A 1 72 ? 2.870 9.997 -9.353 1.00 89.81 72 SER A C 1
ATOM 604 O O . SER A 1 72 ? 4.020 10.150 -9.752 1.00 89.81 72 SER A O 1
ATOM 606 N N . GLU A 1 73 ? 2.478 8.867 -8.759 1.00 91.19 73 GLU A N 1
ATOM 607 C CA . GLU A 1 73 ? 3.333 7.699 -8.574 1.00 91.19 73 GLU A CA 1
ATOM 608 C C . GLU A 1 73 ? 3.015 6.664 -9.660 1.00 91.19 73 GLU A C 1
ATOM 610 O O . GLU A 1 73 ? 1.863 6.431 -10.024 1.00 91.19 73 GLU A O 1
ATOM 615 N N . THR A 1 74 ? 4.045 6.022 -10.205 1.00 89.00 74 THR A N 1
ATOM 616 C CA . THR A 1 74 ? 3.893 4.965 -11.216 1.00 89.00 74 THR A CA 1
ATOM 617 C C . THR A 1 74 ? 4.889 3.856 -10.940 1.00 89.00 74 THR A C 1
ATOM 619 O O . THR A 1 74 ? 6.062 4.137 -10.686 1.00 89.00 74 THR A O 1
ATOM 622 N N . LEU A 1 75 ? 4.423 2.610 -10.951 1.00 90.19 75 LEU A N 1
ATOM 623 C CA . LEU A 1 75 ? 5.288 1.442 -10.820 1.00 90.19 75 LEU A CA 1
ATOM 624 C C . LEU A 1 75 ? 5.764 1.032 -12.209 1.00 90.19 75 LEU A C 1
ATOM 626 O O . LEU A 1 75 ? 4.984 1.053 -13.161 1.00 90.19 75 LEU A O 1
ATOM 630 N N . ARG A 1 76 ? 7.048 0.701 -12.338 1.00 84.75 76 ARG A N 1
ATOM 631 C CA . ARG A 1 76 ? 7.590 0.268 -13.622 1.00 84.75 76 ARG A CA 1
ATOM 632 C C . ARG A 1 76 ? 7.165 -1.172 -13.885 1.00 84.75 76 ARG A C 1
ATOM 634 O O . ARG A 1 76 ? 7.224 -2.009 -12.989 1.00 84.75 76 ARG A O 1
ATOM 641 N N . SER A 1 77 ? 6.722 -1.457 -15.102 1.00 76.25 77 SER A N 1
ATOM 642 C CA . SER A 1 77 ? 6.207 -2.777 -15.480 1.00 76.25 77 SER A CA 1
ATOM 643 C C . SER A 1 77 ? 7.268 -3.882 -15.459 1.00 76.25 77 SER A C 1
ATOM 645 O O . SER A 1 77 ? 6.913 -5.043 -15.311 1.00 76.25 77 SER A O 1
ATOM 647 N N . ASP A 1 78 ? 8.552 -3.538 -15.589 1.00 81.44 78 ASP A N 1
ATOM 648 C CA . ASP A 1 78 ? 9.678 -4.480 -15.574 1.00 81.44 78 ASP A CA 1
ATOM 649 C C . ASP A 1 78 ? 10.017 -4.999 -14.165 1.00 81.44 78 ASP A C 1
ATOM 651 O O . ASP A 1 78 ? 10.447 -6.142 -14.020 1.00 81.44 78 ASP A O 1
ATOM 655 N N . SER A 1 79 ? 9.812 -4.182 -13.129 1.00 82.75 79 SER A N 1
ATOM 656 C CA . SER A 1 79 ? 10.157 -4.504 -11.736 1.00 82.75 79 SER A CA 1
ATOM 657 C C . SER A 1 79 ? 8.949 -4.771 -10.833 1.00 82.75 79 SER A C 1
ATOM 659 O O . SER A 1 79 ? 9.113 -5.248 -9.707 1.00 82.75 79 SER A O 1
ATOM 661 N N . CYS A 1 80 ? 7.736 -4.448 -11.285 1.00 92.25 80 CYS A N 1
ATOM 662 C CA . CYS A 1 80 ? 6.527 -4.538 -10.476 1.00 92.25 80 CYS A CA 1
ATOM 663 C C . CYS A 1 80 ? 5.890 -5.938 -10.550 1.00 92.25 80 CYS A C 1
ATOM 665 O O . CYS A 1 80 ? 5.399 -6.322 -11.607 1.00 92.25 80 CYS A O 1
ATOM 667 N N . PRO A 1 81 ? 5.795 -6.677 -9.428 1.00 94.88 81 PRO A N 1
ATOM 668 C CA . PRO A 1 81 ? 5.120 -7.975 -9.386 1.00 94.88 81 PRO A CA 1
ATOM 669 C C . PRO A 1 81 ? 3.585 -7.870 -9.348 1.00 94.88 81 PRO A C 1
ATOM 671 O O . PRO A 1 81 ? 2.900 -8.886 -9.443 1.00 94.88 81 PRO A O 1
ATOM 674 N N . TYR A 1 82 ? 3.031 -6.669 -9.150 1.00 96.62 82 TYR A N 1
ATOM 675 C CA . TYR A 1 82 ? 1.588 -6.453 -9.210 1.00 96.62 82 TYR A CA 1
ATOM 676 C C . TYR A 1 82 ? 1.119 -6.242 -10.649 1.00 96.62 82 TYR A C 1
ATOM 678 O O . TYR A 1 82 ? 1.771 -5.561 -11.439 1.00 96.62 82 TYR A O 1
ATOM 686 N N . GLU A 1 83 ? -0.081 -6.726 -10.932 1.00 95.94 83 GLU A N 1
ATOM 687 C CA . GLU A 1 83 ? -0.818 -6.466 -12.157 1.00 95.94 83 GLU A CA 1
ATOM 688 C C . GLU A 1 83 ? -1.412 -5.055 -12.114 1.00 95.94 83 GLU A C 1
ATOM 690 O O . GLU A 1 83 ? -2.030 -4.643 -11.128 1.00 95.94 83 GLU A O 1
ATOM 695 N N . TYR A 1 84 ? -1.234 -4.290 -13.188 1.00 95.44 84 TYR A N 1
ATOM 696 C CA . TYR A 1 84 ? -1.880 -2.989 -13.330 1.00 95.44 84 TYR A CA 1
ATOM 697 C C . TYR A 1 84 ? -3.388 -3.163 -13.558 1.00 95.44 84 TYR A C 1
ATOM 699 O O . TYR A 1 84 ? -3.796 -3.923 -14.433 1.00 95.44 84 TYR A O 1
ATOM 707 N N . VAL A 1 85 ? -4.215 -2.421 -12.813 1.00 96.31 85 VAL A N 1
ATOM 708 C CA . VAL A 1 85 ? -5.680 -2.433 -12.978 1.00 96.31 85 VAL A CA 1
ATOM 709 C C . VAL A 1 85 ? -6.170 -1.129 -13.599 1.00 96.31 85 VAL A C 1
ATOM 711 O O . VAL A 1 85 ? -6.887 -1.130 -14.595 1.00 96.31 85 VAL A O 1
ATOM 714 N N . LYS A 1 86 ? -5.814 0.003 -12.987 1.00 95.25 86 LYS A N 1
ATOM 715 C CA . LYS A 1 86 ? -6.175 1.359 -13.429 1.00 95.25 86 LYS A CA 1
ATOM 716 C C . LYS A 1 86 ? -5.218 2.372 -12.789 1.00 95.25 86 LYS A C 1
ATOM 718 O O . LYS A 1 86 ? -4.416 1.966 -11.944 1.00 95.25 86 LYS A O 1
ATOM 723 N N . PRO A 1 87 ? -5.274 3.674 -13.135 1.00 95.06 87 PRO A N 1
ATOM 724 C CA . PRO A 1 87 ? -4.335 4.646 -12.592 1.00 95.06 87 PRO A CA 1
ATOM 725 C C . PRO A 1 87 ? -4.245 4.564 -11.066 1.00 95.06 87 PRO A C 1
ATOM 727 O O . PRO A 1 87 ? -5.260 4.573 -10.370 1.00 95.06 87 PRO A O 1
ATOM 730 N N . ALA A 1 88 ? -3.010 4.449 -10.577 1.00 95.50 88 ALA A N 1
ATOM 731 C CA . ALA A 1 88 ? -2.657 4.325 -9.166 1.00 95.50 88 ALA A CA 1
ATOM 732 C C . ALA A 1 88 ? -3.199 3.085 -8.413 1.00 95.50 88 ALA A C 1
ATOM 734 O O . ALA A 1 88 ? -3.127 3.050 -7.183 1.00 95.50 88 ALA A O 1
ATOM 735 N N . ILE A 1 89 ? -3.715 2.069 -9.116 1.00 97.44 89 ILE A N 1
ATOM 736 C CA . ILE A 1 89 ? -4.291 0.858 -8.517 1.00 97.44 89 ILE A CA 1
ATOM 737 C C . ILE A 1 89 ? -3.728 -0.393 -9.194 1.00 97.44 89 ILE A C 1
ATOM 739 O O . ILE A 1 89 ? -3.849 -0.576 -10.408 1.00 97.44 89 ILE A O 1
ATOM 743 N N . TYR A 1 90 ? -3.166 -1.275 -8.371 1.00 97.75 90 TYR A N 1
ATOM 744 C CA . TYR A 1 90 ? -2.519 -2.514 -8.789 1.00 97.75 90 TYR A CA 1
ATOM 745 C C . TYR A 1 90 ? -3.044 -3.687 -7.956 1.00 97.75 90 TYR A C 1
ATOM 747 O O . TYR A 1 90 ? -3.450 -3.495 -6.807 1.00 97.75 90 TYR A O 1
ATOM 755 N N . ARG A 1 91 ? -3.041 -4.896 -8.518 1.00 97.88 91 ARG A N 1
ATOM 756 C CA . ARG A 1 91 ? -3.587 -6.111 -7.902 1.00 97.88 91 ARG A CA 1
ATOM 757 C C . ARG A 1 91 ? -2.546 -7.222 -7.868 1.00 97.88 91 ARG A C 1
ATOM 759 O O . ARG A 1 91 ? -1.736 -7.358 -8.778 1.00 97.88 91 ARG A O 1
ATOM 766 N N . LYS A 1 92 ? -2.532 -8.001 -6.792 1.00 97.88 92 LYS A N 1
ATOM 767 C CA . LYS A 1 92 ? -1.774 -9.247 -6.715 1.00 97.88 92 LYS A CA 1
ATOM 768 C C . LYS A 1 92 ? -2.620 -10.367 -7.318 1.00 97.88 92 LYS A C 1
ATOM 770 O O . LYS A 1 92 ? -3.783 -10.489 -6.949 1.00 97.88 92 LYS A O 1
ATOM 775 N N . GLY A 1 93 ? -2.038 -11.161 -8.215 1.00 94.62 93 GLY A N 1
ATOM 776 C CA . GLY A 1 93 ? -2.718 -12.306 -8.826 1.00 94.62 93 GLY A CA 1
ATOM 777 C C . GLY A 1 93 ? -3.280 -13.302 -7.800 1.00 94.62 93 GLY A C 1
ATOM 778 O O . GLY A 1 93 ? -2.917 -13.284 -6.621 1.00 94.62 93 GLY A O 1
ATOM 779 N N . ASP A 1 94 ? -4.179 -14.166 -8.263 1.00 87.25 94 ASP A N 1
ATOM 780 C CA . ASP A 1 94 ? -5.011 -15.056 -7.435 1.00 87.25 94 ASP A CA 1
ATOM 781 C C . ASP A 1 94 ? -4.342 -16.396 -7.040 1.00 87.25 94 ASP A C 1
ATOM 783 O O . ASP A 1 94 ? -5.033 -17.296 -6.568 1.00 87.25 94 ASP A O 1
ATOM 787 N N . VAL A 1 95 ? -3.024 -16.552 -7.246 1.00 64.62 95 VAL A N 1
ATOM 788 C CA . VAL A 1 95 ? -2.291 -17.823 -7.024 1.00 64.62 95 VAL A CA 1
ATOM 789 C C . VAL A 1 95 ? -2.180 -18.191 -5.546 1.00 64.62 95 VAL A C 1
ATOM 791 O O . VAL A 1 95 ? -1.768 -17.315 -4.747 1.00 64.62 95 VAL A O 1
#

pLDDT: mean 93.45, std 7.43, range [51.28, 98.5]

Radius of gyration: 15.64 Å; chains: 1; bounding box: 34×47×35 Å

Foldseek 3Di:
DDDDDDDDVVVVVVDDDDDDDLQDLADPDPAADLEDEEEPPLVVDDPVSSLSSLVNNLVRHDAFGKYAYYQPDDDDPVRHQWDDDDRRMTTHHND

Sequence (95 aa):
QGDEWVVSDRLKNEITFRRLNLMNQSFPFKKQFDIISCRNVMIYFDQPTRDALVSRFYKHTTPGGYLFIGHSETLRSDSCPYEYVKPAIYRKGDV